Protein AF-A0A2N2DZ39-F1 (afdb_monomer)

Solvent-accessible surface area (backbone atoms only — not comparable to full-atom values): 7181 Å² total; per-residue (Å²): 134,86,80,76,63,71,64,62,64,58,53,55,54,52,53,58,71,77,43,90,70,85,69,53,88,78,37,45,68,60,50,49,51,50,51,55,50,49,54,53,53,49,53,52,25,62,75,67,58,36,63,67,59,47,52,52,51,47,50,51,43,43,52,50,17,53,52,31,42,75,75,64,38,53,67,59,13,49,32,33,45,52,42,38,64,34,49,61,32,49,53,50,16,64,75,68,66,43,64,67,32,45,53,52,21,52,56,51,40,53,52,23,51,50,53,37,51,53,52,38,54,51,50,51,53,53,60,62,75,74,110

Mean predicted aligned error: 10.39 Å

Radius of gyration: 19.95 Å; Cα contacts (8 Å, |Δi|>4): 91; chains: 1; bounding box: 43×35×69 Å

pLDDT: mean 79.87, std 15.76, range [39.72, 94.81]

Foldseek 3Di:
DDPPDPVVVVVVVVVVVVDDDPPVLLPLVVLVVLLVVLVVLLVVCLVVLPVVSLVVSLVVLLVSLVVCVVVVVPQLSVLSVQLSVLSVLSNCCSVVVDVVSVVVSVVSNVVSSVSNNVSSVVSVVVVVVVD

Nearest PDB structures (foldseek):
  3zsu-assembly1_A  TM=6.691E-01  e=1.273E+00  Thermosynechococcus vestitus BP-1
  6x8n-assembly2_B  TM=4.803E-01  e=2.453E+00  synthetic construct
  2hmq-assembly1_A  TM=4.720E-01  e=6.932E+00  Themiste dyscritum
  2hmq-assembly2_C  TM=4.731E-01  e=7.322E+00  Themiste dyscritum

Structure (mmCIF, N/CA/C/O backbone):
data_AF-A0A2N2DZ39-F1
#
_entry.id   AF-A0A2N2DZ39-F1
#
loop_
_atom_site.group_PDB
_atom_site.id
_atom_site.type_symbol
_atom_site.label_atom_id
_atom_site.label_alt_id
_atom_site.label_comp_id
_atom_site.label_asym_id
_atom_site.label_entity_id
_atom_site.label_seq_id
_atom_site.pdbx_PDB_ins_code
_atom_site.Cartn_x
_atom_site.Cartn_y
_atom_site.Cartn_z
_atom_site.occupancy
_atom_site.B_iso_or_equiv
_atom_site.auth_seq_id
_atom_site.auth_comp_id
_atom_site.auth_asym_id
_atom_site.auth_atom_id
_atom_site.pdbx_PDB_model_num
ATOM 1 N N . MET A 1 1 ? -21.446 26.981 -51.674 1.00 43.28 1 MET A N 1
ATOM 2 C CA . MET A 1 1 ? -20.207 26.820 -50.877 1.00 43.28 1 MET A CA 1
ATOM 3 C C . MET A 1 1 ? -20.456 25.728 -49.848 1.00 43.28 1 MET A C 1
ATOM 5 O O . MET A 1 1 ? -21.429 25.814 -49.108 1.00 43.28 1 MET A O 1
ATOM 9 N N . LYS A 1 2 ? -19.693 24.632 -49.925 1.00 45.91 2 LYS A N 1
ATOM 10 C CA . LYS A 1 2 ? -19.936 23.389 -49.177 1.00 45.91 2 LYS A CA 1
ATOM 11 C C . LYS A 1 2 ? -19.617 23.617 -47.695 1.00 45.91 2 LYS A C 1
ATOM 13 O O . LYS A 1 2 ? -18.496 23.984 -47.363 1.00 45.91 2 LYS A O 1
ATOM 18 N N . LYS A 1 3 ? -20.614 23.431 -46.827 1.00 50.56 3 LYS A N 1
ATOM 19 C CA . LYS A 1 3 ? -20.470 23.484 -45.368 1.00 50.56 3 LYS A CA 1
ATOM 20 C C . LYS A 1 3 ? -19.645 22.270 -44.943 1.00 50.56 3 LYS A C 1
ATOM 22 O O . LYS A 1 3 ? -20.174 21.165 -44.907 1.00 50.56 3 LYS A O 1
ATOM 27 N N . VAL A 1 4 ? -18.352 22.456 -44.695 1.00 54.47 4 VAL A N 1
ATOM 28 C CA . VAL A 1 4 ? -17.538 21.423 -44.044 1.00 54.47 4 VAL A CA 1
ATOM 29 C C . VAL A 1 4 ? -18.071 21.295 -42.614 1.00 54.47 4 VAL A C 1
ATOM 31 O O . VAL A 1 4 ? -18.093 22.298 -41.897 1.00 54.47 4 VAL A O 1
ATOM 34 N N . PRO A 1 5 ? -18.592 20.129 -42.201 1.00 54.69 5 PRO A N 1
ATOM 35 C CA . PRO A 1 5 ? -19.180 19.993 -40.882 1.00 54.69 5 PRO A CA 1
ATOM 36 C C . PRO A 1 5 ? -18.078 20.092 -39.822 1.00 54.69 5 PRO A C 1
ATOM 38 O O . PRO A 1 5 ? -17.106 19.339 -39.841 1.00 54.69 5 PRO A O 1
ATOM 41 N N . ILE A 1 6 ? -18.283 21.001 -38.866 1.00 56.91 6 ILE A N 1
ATOM 42 C CA . ILE A 1 6 ? -17.482 21.244 -37.647 1.00 56.91 6 ILE A CA 1
ATOM 43 C C . ILE A 1 6 ? -17.169 19.946 -36.866 1.00 56.91 6 I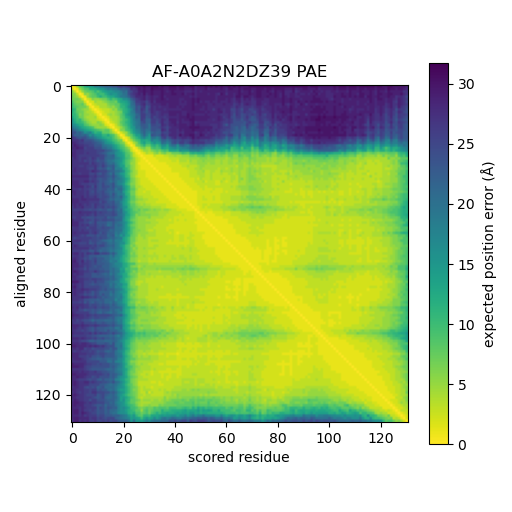LE A C 1
ATOM 45 O O . ILE A 1 6 ? -16.214 19.888 -36.095 1.00 56.91 6 ILE A O 1
ATOM 49 N N . LEU A 1 7 ? -17.914 18.872 -37.138 1.00 50.56 7 LEU A N 1
ATOM 50 C CA . LEU A 1 7 ? -17.712 17.524 -36.615 1.00 50.56 7 LEU A CA 1
ATOM 51 C C . LEU A 1 7 ? -16.301 16.956 -36.877 1.00 50.56 7 LEU A C 1
ATOM 53 O O . LEU A 1 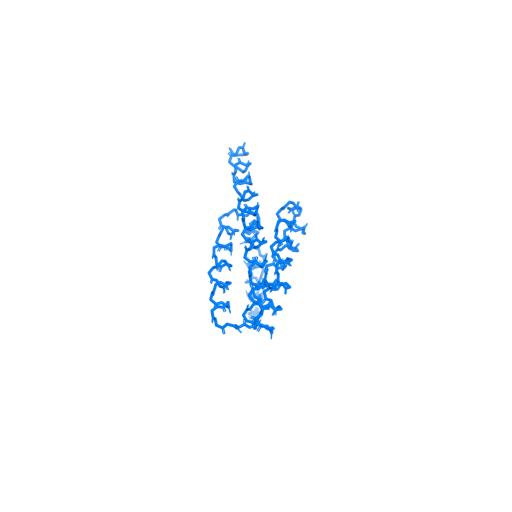7 ? -15.768 16.240 -36.035 1.00 50.56 7 LEU A O 1
ATOM 57 N N . VAL A 1 8 ? -15.672 17.294 -38.010 1.00 57.06 8 VAL A N 1
ATOM 58 C CA . VAL A 1 8 ? -14.339 16.763 -38.370 1.00 57.06 8 VAL A CA 1
ATOM 59 C C . VAL A 1 8 ? -13.227 17.389 -37.517 1.00 57.06 8 VAL A C 1
ATOM 61 O O . VAL A 1 8 ? -12.245 16.723 -37.199 1.00 57.06 8 VAL A O 1
ATOM 64 N N . LEU A 1 9 ? -13.404 18.638 -37.071 1.00 53.66 9 LEU A N 1
ATOM 65 C CA . LEU A 1 9 ? -12.435 19.325 -36.209 1.00 53.66 9 LEU A CA 1
ATOM 66 C C . LEU A 1 9 ? -12.465 18.776 -34.771 1.00 53.66 9 LEU A C 1
ATOM 68 O O . LEU A 1 9 ? -11.424 18.657 -34.131 1.00 53.66 9 LEU A O 1
ATOM 72 N N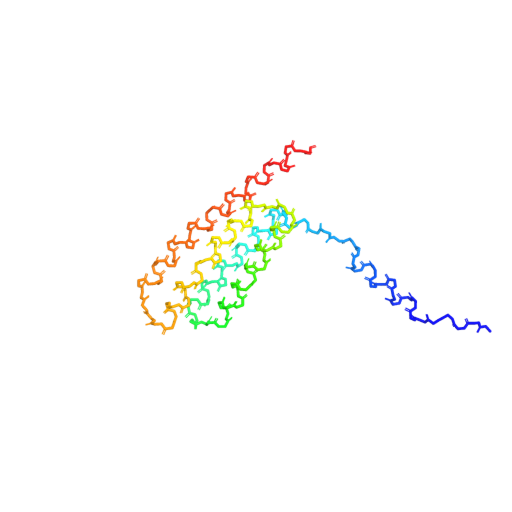 . PHE A 1 10 ? -13.648 18.378 -34.289 1.00 54.59 10 PHE A N 1
ATOM 73 C CA . PHE A 1 10 ? -13.808 17.737 -32.980 1.00 54.59 10 PHE A CA 1
ATOM 74 C C . PHE A 1 10 ? -13.264 16.304 -32.959 1.00 54.59 10 PHE A C 1
ATOM 76 O O . PHE A 1 10 ? -12.703 15.881 -31.950 1.00 54.59 10 PHE A O 1
ATOM 83 N N . LEU A 1 11 ? -13.372 15.573 -34.077 1.00 52.66 11 LEU A N 1
ATOM 84 C CA . LEU A 1 11 ? -12.806 14.228 -34.172 1.00 52.66 11 LEU A CA 1
ATOM 85 C C . LEU A 1 11 ? -11.277 14.247 -34.078 1.00 52.66 11 LEU A C 1
ATOM 87 O O . LEU A 1 11 ? -10.728 13.408 -33.378 1.00 52.66 11 LEU A O 1
ATOM 91 N N . LEU A 1 12 ? -10.600 15.217 -34.706 1.00 53.38 12 LEU A N 1
ATOM 92 C CA . LEU A 1 12 ? -9.134 15.342 -34.666 1.00 53.38 12 LEU A CA 1
ATOM 93 C C . LEU A 1 12 ? -8.598 15.710 -33.268 1.00 53.38 12 LEU A C 1
ATOM 95 O O . LEU A 1 12 ? -7.521 15.254 -32.889 1.00 53.38 12 LEU A O 1
ATOM 99 N N . LEU A 1 13 ? -9.372 16.461 -32.475 1.00 54.81 13 LEU A N 1
ATOM 100 C CA . LEU A 1 13 ? -9.057 16.782 -31.074 1.00 54.81 13 LEU A CA 1
ATOM 101 C C . LEU A 1 13 ? -9.131 15.554 -30.150 1.00 54.81 13 LEU A C 1
ATOM 103 O O . LEU A 1 13 ? -8.363 15.463 -29.196 1.00 54.81 13 LEU A O 1
ATOM 107 N N . LEU A 1 14 ? -10.000 14.585 -30.455 1.00 51.97 14 LEU A N 1
ATOM 108 C CA . LEU A 1 14 ? -10.083 13.325 -29.706 1.00 51.97 14 LEU A CA 1
ATOM 109 C C . LEU A 1 14 ? -8.884 12.408 -29.993 1.00 51.97 14 LEU A C 1
ATOM 111 O O . LEU A 1 14 ? -8.373 11.780 -29.071 1.00 51.97 14 LEU A O 1
ATOM 115 N N . ILE A 1 15 ? -8.369 12.395 -31.230 1.00 53.97 15 ILE A N 1
ATOM 116 C CA . ILE A 1 15 ? -7.178 11.596 -31.589 1.00 53.97 15 ILE A CA 1
ATOM 117 C C . ILE A 1 15 ? -5.897 12.191 -30.982 1.00 53.97 15 ILE A C 1
ATOM 119 O O . ILE A 1 15 ? -4.971 11.451 -30.660 1.00 53.97 15 ILE A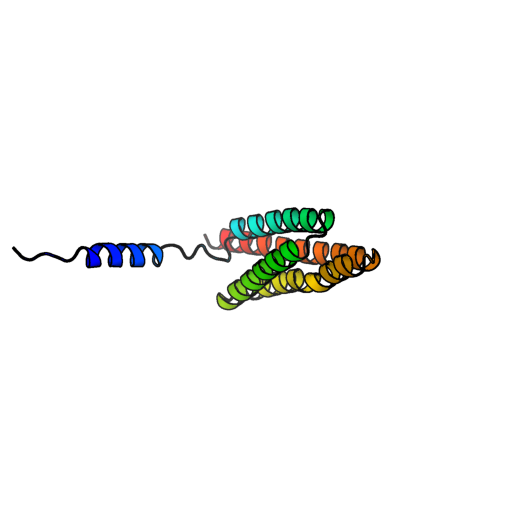 O 1
ATOM 123 N N . ALA A 1 16 ? -5.860 13.512 -30.767 1.00 52.72 16 ALA A N 1
ATOM 124 C CA . ALA A 1 16 ? -4.772 14.201 -30.066 1.00 52.72 16 ALA A CA 1
ATOM 125 C C . ALA A 1 16 ? -4.797 14.008 -28.535 1.00 52.72 16 ALA A C 1
ATOM 127 O O . ALA A 1 16 ? -3.798 14.284 -27.884 1.00 52.72 16 ALA A O 1
ATOM 128 N N . LEU A 1 17 ? -5.908 13.528 -27.960 1.00 48.41 17 LEU A N 1
ATOM 129 C CA . LEU A 1 17 ? -5.993 13.127 -26.547 1.00 48.41 17 LEU A CA 1
ATOM 130 C C . LEU A 1 17 ? -5.712 11.632 -26.340 1.00 48.41 17 LEU A C 1
ATOM 132 O O . LEU A 1 17 ? -5.349 11.225 -25.241 1.00 48.41 17 LEU A O 1
ATOM 136 N N . THR A 1 18 ? -5.850 10.809 -27.384 1.00 51.38 18 THR A N 1
ATOM 137 C CA . THR A 1 18 ? -5.434 9.393 -27.361 1.00 51.38 18 THR A CA 1
ATOM 138 C C . THR A 1 18 ? -4.020 9.172 -27.903 1.00 51.38 18 THR A C 1
ATOM 140 O O . THR A 1 18 ? -3.468 8.085 -27.760 1.00 51.38 18 THR A O 1
ATOM 143 N N . GLY A 1 19 ? -3.430 10.185 -28.537 1.00 44.59 19 GLY A N 1
ATOM 144 C CA . GLY A 1 19 ? -2.033 10.211 -28.944 1.00 44.59 19 GLY A CA 1
ATOM 145 C C . GLY A 1 19 ? -1.215 11.072 -27.987 1.00 44.59 19 GLY A C 1
ATOM 146 O O . GLY A 1 19 ? -1.584 12.206 -27.718 1.00 44.59 19 GLY A O 1
ATOM 147 N N . CYS A 1 20 ? -0.061 10.565 -27.555 1.00 44.97 20 CYS A N 1
ATOM 148 C CA . CYS A 1 20 ? 0.975 11.327 -26.843 1.00 44.97 20 CYS A CA 1
ATOM 149 C C . CYS A 1 20 ? 0.774 11.523 -25.327 1.00 44.97 20 CYS A C 1
ATOM 151 O O . CYS A 1 20 ? 0.743 12.629 -24.804 1.00 44.97 20 CYS A O 1
ATOM 153 N N . ASN A 1 21 ? 0.689 10.414 -24.603 1.00 39.72 21 ASN A N 1
ATOM 154 C CA . ASN A 1 21 ? 1.707 10.057 -23.616 1.00 39.72 21 ASN A CA 1
ATOM 155 C C . ASN A 1 21 ? 1.289 8.709 -23.039 1.00 39.72 21 ASN A C 1
ATOM 157 O O . ASN A 1 21 ? 0.463 8.621 -22.134 1.00 39.72 21 ASN A O 1
ATOM 161 N N . THR A 1 22 ? 1.928 7.637 -23.498 1.00 45.97 22 THR A N 1
ATOM 162 C CA . THR A 1 22 ? 2.324 6.623 -22.527 1.00 45.97 22 THR A CA 1
ATOM 163 C C . THR A 1 22 ? 3.277 7.339 -21.573 1.00 45.97 22 THR A C 1
ATOM 165 O O . THR A 1 22 ? 4.495 7.282 -21.753 1.00 45.97 22 THR A O 1
ATOM 168 N N . GLU A 1 23 ? 2.739 8.096 -20.607 1.00 50.16 23 GLU A N 1
ATOM 169 C CA . GLU A 1 23 ? 3.435 8.279 -19.346 1.00 50.16 23 GLU A CA 1
ATOM 170 C C . GLU A 1 23 ? 3.704 6.856 -18.916 1.00 50.16 23 GLU A C 1
ATOM 172 O O . GLU A 1 23 ? 2.799 6.077 -18.618 1.00 50.16 23 GLU A O 1
ATOM 177 N N . LYS A 1 24 ? 4.952 6.473 -19.132 1.00 54.00 24 LYS A N 1
ATOM 178 C CA . LYS A 1 24 ? 5.501 5.185 -18.799 1.00 54.00 24 LYS A CA 1
ATOM 179 C C . LYS A 1 24 ? 4.974 4.881 -17.397 1.00 54.00 24 LYS A C 1
ATOM 181 O O . LYS A 1 24 ? 5.309 5.600 -16.467 1.00 54.00 24 LYS A O 1
ATOM 186 N N . TYR A 1 25 ? 4.076 3.905 -17.239 1.00 55.44 25 TYR A N 1
ATOM 187 C CA . TYR A 1 25 ? 3.537 3.539 -15.916 1.00 55.44 25 TYR A CA 1
ATOM 188 C C . TYR A 1 25 ? 4.647 2.996 -14.998 1.00 55.44 25 TYR A C 1
ATOM 190 O O . TYR A 1 25 ? 4.452 2.844 -13.797 1.00 55.44 25 TYR A O 1
ATOM 198 N N . ASN A 1 26 ? 5.831 2.756 -15.565 1.00 61.03 26 ASN A N 1
ATOM 199 C CA . ASN A 1 26 ? 7.094 2.534 -14.883 1.00 61.03 26 ASN A CA 1
ATOM 200 C C . ASN A 1 26 ? 7.896 3.819 -14.599 1.00 61.03 26 ASN A C 1
ATOM 202 O O . ASN A 1 26 ? 9.031 3.698 -14.151 1.00 61.03 26 ASN A O 1
ATOM 206 N N . ASN A 1 27 ? 7.341 5.023 -14.810 1.00 75.88 27 ASN A N 1
ATOM 207 C CA . ASN A 1 27 ? 7.973 6.291 -14.454 1.00 75.88 27 ASN A CA 1
ATOM 208 C C . ASN A 1 27 ? 8.163 6.309 -12.934 1.00 75.88 27 ASN A C 1
ATOM 210 O O . ASN A 1 27 ? 7.182 6.437 -12.188 1.00 75.88 27 ASN A O 1
ATOM 214 N N . PRO A 1 28 ? 9.410 6.220 -12.456 1.00 74.62 28 PRO A N 1
ATOM 215 C CA . PRO A 1 28 ? 9.658 6.072 -11.036 1.00 74.62 28 PRO A CA 1
ATOM 216 C C . PRO A 1 28 ? 9.172 7.259 -10.200 1.00 74.62 28 PRO A C 1
ATOM 218 O O . PRO A 1 28 ? 8.773 7.066 -9.055 1.00 74.62 28 PRO A O 1
ATOM 221 N N . GLU A 1 29 ? 9.155 8.472 -10.760 1.00 78.25 29 GLU A N 1
ATOM 222 C CA . GLU A 1 29 ? 8.656 9.670 -10.071 1.00 78.25 29 GLU A CA 1
ATOM 223 C C . GLU A 1 29 ? 7.138 9.619 -9.867 1.00 78.25 29 GLU A C 1
ATOM 225 O O . GLU A 1 29 ? 6.626 9.989 -8.808 1.00 78.25 29 GLU A O 1
ATOM 230 N N . MET A 1 30 ? 6.404 9.116 -10.865 1.00 77.25 30 MET A N 1
ATOM 231 C CA . MET A 1 30 ? 4.955 8.937 -10.771 1.00 77.25 30 MET A CA 1
ATOM 232 C C . MET A 1 30 ? 4.610 7.886 -9.712 1.00 77.25 30 MET A C 1
ATOM 234 O O . MET A 1 30 ? 3.718 8.108 -8.888 1.00 77.25 30 MET A O 1
ATOM 238 N N . ILE A 1 31 ? 5.349 6.771 -9.696 1.00 77.19 31 ILE A N 1
ATOM 239 C CA . ILE A 1 31 ? 5.156 5.705 -8.709 1.00 77.19 31 ILE A CA 1
ATOM 240 C C . ILE A 1 31 ? 5.491 6.215 -7.304 1.00 77.19 31 ILE A C 1
ATOM 242 O O . ILE A 1 31 ? 4.721 6.002 -6.372 1.00 77.19 31 ILE A O 1
ATOM 246 N N . GLU A 1 32 ? 6.590 6.949 -7.139 1.00 81.56 32 GLU A N 1
ATOM 247 C CA . GLU A 1 32 ? 6.966 7.545 -5.856 1.00 81.56 32 GLU A CA 1
ATOM 248 C C . GLU A 1 32 ? 5.900 8.522 -5.338 1.00 81.56 32 GLU A C 1
ATOM 250 O O . GLU A 1 32 ? 5.512 8.470 -4.167 1.00 81.56 32 GLU A O 1
ATOM 255 N N . LYS A 1 33 ? 5.347 9.363 -6.219 1.00 83.31 33 LYS A N 1
ATOM 256 C CA . LYS A 1 33 ? 4.242 10.263 -5.875 1.00 83.31 33 LYS A CA 1
ATOM 257 C C . LYS A 1 33 ? 2.993 9.495 -5.442 1.00 83.31 33 LYS A C 1
ATOM 259 O O . LYS A 1 33 ? 2.365 9.872 -4.452 1.00 83.31 33 LYS A O 1
ATOM 264 N N . MET A 1 34 ? 2.644 8.418 -6.147 1.00 82.25 34 MET A N 1
ATOM 265 C CA . MET A 1 34 ? 1.541 7.533 -5.762 1.00 82.25 34 MET A CA 1
ATOM 266 C C . MET A 1 34 ? 1.783 6.912 -4.379 1.00 82.25 34 MET A C 1
ATOM 268 O O . MET A 1 34 ? 0.869 6.914 -3.555 1.00 82.25 34 MET A O 1
ATOM 272 N N . ILE A 1 35 ? 2.992 6.411 -4.102 1.00 82.25 35 ILE A N 1
ATOM 273 C CA . ILE A 1 35 ? 3.354 5.821 -2.804 1.00 82.25 35 ILE A CA 1
ATOM 274 C C . ILE A 1 35 ? 3.169 6.847 -1.686 1.00 82.25 35 ILE A C 1
ATOM 276 O O . ILE A 1 35 ? 2.492 6.568 -0.697 1.00 82.25 35 ILE A O 1
ATOM 280 N N . ASN A 1 36 ? 3.728 8.046 -1.851 1.00 82.81 36 ASN A N 1
ATOM 281 C CA . ASN A 1 36 ? 3.654 9.098 -0.836 1.00 82.81 36 ASN A CA 1
ATOM 282 C C . ASN A 1 36 ? 2.205 9.521 -0.570 1.00 82.81 36 ASN A C 1
ATOM 284 O O . ASN A 1 36 ? 1.789 9.597 0.586 1.00 82.81 36 ASN A O 1
ATOM 288 N N . LYS A 1 37 ? 1.411 9.696 -1.633 1.00 83.31 37 LYS A N 1
ATOM 289 C CA . LYS A 1 37 ? -0.021 9.985 -1.521 1.00 83.31 37 LYS A CA 1
ATOM 290 C C . LYS A 1 37 ? -0.777 8.863 -0.803 1.00 83.31 37 LYS A C 1
ATOM 292 O O . LYS A 1 37 ? -1.588 9.136 0.075 1.00 83.31 37 LYS A O 1
ATOM 297 N N . THR A 1 38 ? -0.480 7.607 -1.130 1.00 84.06 38 THR A N 1
ATOM 298 C CA . THR A 1 38 ? -1.110 6.436 -0.505 1.00 84.06 38 THR A CA 1
ATOM 299 C C . THR A 1 38 ? -0.827 6.377 0.993 1.00 84.06 38 THR A C 1
ATOM 301 O O . THR A 1 38 ? -1.735 6.102 1.774 1.00 84.06 38 THR A O 1
ATOM 304 N N . ILE A 1 39 ? 0.405 6.682 1.415 1.00 84.31 39 ILE A N 1
ATOM 305 C CA . ILE A 1 39 ? 0.780 6.757 2.835 1.00 84.31 39 ILE A CA 1
ATOM 306 C C . ILE A 1 39 ? -0.039 7.828 3.556 1.00 84.31 39 ILE A C 1
ATOM 308 O O . ILE A 1 39 ? -0.621 7.544 4.604 1.00 84.31 39 ILE A O 1
ATOM 312 N N . GLU A 1 40 ? -0.113 9.029 2.988 1.00 87.69 40 GLU A N 1
ATOM 313 C CA . GLU A 1 40 ? -0.854 10.141 3.582 1.00 87.69 40 GLU A CA 1
ATOM 314 C C . GLU A 1 40 ? -2.356 9.830 3.690 1.00 87.69 40 GLU A C 1
ATOM 316 O O . GLU A 1 40 ? -2.947 9.925 4.768 1.00 87.69 40 GLU A O 1
ATOM 321 N N . GLU A 1 41 ? -2.977 9.394 2.593 1.00 86.75 41 GLU A N 1
ATOM 322 C CA . GLU A 1 41 ? -4.410 9.095 2.542 1.00 86.75 41 GLU A CA 1
ATOM 323 C C . GLU A 1 41 ? -4.784 7.908 3.442 1.00 86.75 41 GLU A C 1
ATOM 325 O O . GLU A 1 41 ? -5.821 7.943 4.107 1.00 86.75 41 GLU A O 1
ATOM 330 N N . T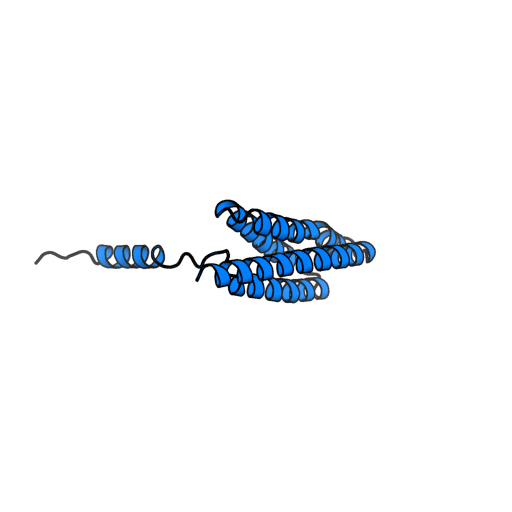HR A 1 42 ? -3.915 6.899 3.552 1.00 86.00 42 THR A N 1
ATOM 331 C CA . THR A 1 42 ? -4.090 5.771 4.481 1.00 86.00 42 THR A CA 1
ATOM 332 C C . THR A 1 42 ? -4.134 6.243 5.931 1.00 86.00 42 THR A C 1
ATOM 334 O O . THR A 1 42 ? -5.032 5.858 6.683 1.00 86.00 42 THR A O 1
ATOM 337 N N . GLN A 1 43 ? -3.194 7.103 6.337 1.00 87.38 43 GLN A N 1
ATOM 338 C CA . GLN A 1 43 ? -3.168 7.641 7.698 1.00 87.38 43 GLN A CA 1
ATOM 339 C C . GLN A 1 43 ? -4.425 8.460 7.995 1.00 87.38 43 GLN A C 1
ATOM 341 O O . GLN A 1 43 ? -5.052 8.280 9.042 1.00 87.38 43 GLN A O 1
ATOM 346 N N . GLN A 1 44 ? -4.839 9.313 7.057 1.00 87.62 44 GLN A N 1
ATOM 347 C CA . GLN A 1 44 ? -6.064 10.094 7.206 1.00 87.62 44 GLN A CA 1
ATOM 348 C C . GLN A 1 44 ? -7.300 9.197 7.337 1.00 87.62 44 GLN A C 1
ATOM 350 O O . GLN A 1 44 ? -8.154 9.455 8.189 1.00 87.62 44 GLN A O 1
ATOM 355 N N . ALA A 1 45 ? -7.393 8.136 6.536 1.00 85.00 45 ALA A N 1
ATOM 356 C CA . ALA A 1 45 ? -8.537 7.239 6.570 1.00 85.00 45 ALA A CA 1
ATOM 357 C C . ALA A 1 45 ? -8.600 6.402 7.858 1.00 85.00 45 ALA A C 1
ATOM 359 O O . ALA A 1 45 ? -9.691 6.184 8.384 1.00 85.00 45 ALA A O 1
ATOM 360 N N . ILE A 1 46 ? -7.450 6.009 8.421 1.00 87.81 46 ILE A N 1
ATOM 361 C CA . ILE A 1 46 ? -7.360 5.367 9.743 1.00 87.81 46 ILE A CA 1
ATOM 362 C C . ILE A 1 46 ? -7.880 6.299 10.839 1.00 87.81 46 ILE A C 1
ATOM 364 O O . ILE A 1 46 ? -8.699 5.884 11.661 1.00 87.81 46 ILE A O 1
ATOM 368 N N . VAL A 1 47 ? -7.427 7.558 10.849 1.00 90.12 47 VAL A N 1
ATOM 369 C CA . VAL A 1 47 ? -7.832 8.558 11.854 1.00 90.12 47 VAL A CA 1
ATOM 370 C C . VAL A 1 47 ? -9.330 8.840 11.770 1.00 90.12 47 VAL A C 1
ATOM 372 O O . VAL A 1 47 ? -10.014 8.875 12.791 1.00 90.12 47 VAL A O 1
ATOM 375 N N . LYS A 1 48 ? -9.852 9.002 10.551 1.00 90.81 48 LYS A N 1
ATOM 376 C CA . LYS A 1 48 ? -11.270 9.289 10.298 1.00 90.81 48 LYS A CA 1
ATOM 377 C C . LYS A 1 48 ? -12.168 8.052 10.380 1.00 90.81 48 LYS A C 1
ATOM 379 O O . LYS A 1 48 ? -13.385 8.206 10.366 1.00 90.81 48 LYS A O 1
ATOM 384 N N . LYS A 1 49 ? -11.590 6.845 10.454 1.00 87.38 49 LYS A N 1
ATOM 385 C CA . LYS A 1 49 ? -12.299 5.560 10.322 1.00 87.38 49 LYS A CA 1
ATOM 386 C C . LYS A 1 49 ? -13.178 5.498 9.062 1.00 87.38 49 LYS A C 1
ATOM 388 O O . LYS A 1 49 ? -14.272 4.938 9.074 1.00 87.38 49 LYS A O 1
ATOM 393 N N . ASP A 1 50 ? -12.702 6.089 7.969 1.00 89.00 50 ASP A N 1
ATOM 394 C CA . ASP A 1 50 ? -13.468 6.225 6.730 1.00 89.00 50 ASP A CA 1
ATOM 395 C C . ASP A 1 50 ? -13.261 5.006 5.816 1.00 89.00 50 ASP A C 1
ATOM 397 O O . ASP A 1 50 ? -12.334 4.942 5.004 1.00 89.00 50 ASP A O 1
ATOM 401 N N . ILE A 1 51 ? -14.158 4.023 5.938 1.00 88.56 51 ILE A N 1
ATOM 402 C CA . ILE A 1 51 ? -14.137 2.799 5.120 1.00 88.56 51 ILE A CA 1
ATOM 403 C C . ILE A 1 51 ? -14.279 3.112 3.624 1.00 88.56 51 ILE A C 1
ATOM 405 O O . ILE A 1 51 ? -13.715 2.400 2.790 1.00 88.56 51 ILE A O 1
ATOM 409 N N . LYS A 1 52 ? -15.030 4.157 3.252 1.00 89.56 52 LYS A N 1
ATOM 410 C CA . LYS A 1 52 ? -15.236 4.511 1.843 1.00 89.56 52 LYS A CA 1
ATOM 411 C C . LYS A 1 52 ? -13.939 5.040 1.239 1.00 89.56 52 LYS A C 1
ATOM 413 O O . LYS A 1 52 ? -13.575 4.627 0.140 1.00 89.56 52 LYS A O 1
ATOM 418 N N . MET A 1 53 ? -13.226 5.889 1.977 1.00 88.12 53 MET A N 1
ATOM 419 C CA . MET A 1 53 ? -11.902 6.371 1.586 1.00 88.12 53 MET A CA 1
ATOM 420 C C . MET A 1 53 ? -10.919 5.207 1.402 1.00 88.12 53 MET A C 1
ATOM 422 O O . MET A 1 53 ? -10.231 5.148 0.388 1.00 88.12 53 MET A O 1
ATOM 426 N N . ILE A 1 54 ? -10.926 4.227 2.309 1.00 87.62 54 ILE A N 1
ATOM 427 C CA . ILE A 1 54 ? -10.064 3.036 2.212 1.00 87.62 54 ILE A CA 1
ATOM 428 C C . ILE A 1 54 ? -10.414 2.150 1.026 1.00 87.62 54 ILE A C 1
ATOM 430 O O . ILE A 1 54 ? -9.520 1.734 0.296 1.00 87.62 54 ILE A O 1
ATOM 434 N N . ARG A 1 55 ? -11.701 1.892 0.777 1.00 89.25 55 ARG A N 1
ATOM 435 C CA . ARG A 1 55 ? -12.143 1.147 -0.413 1.00 89.25 55 ARG A CA 1
ATOM 436 C C . ARG A 1 55 ? -11.677 1.811 -1.701 1.00 89.25 55 ARG A C 1
ATOM 438 O O . ARG A 1 55 ? -11.158 1.127 -2.575 1.00 89.25 55 ARG A O 1
ATOM 445 N N . ASN A 1 56 ? -11.833 3.129 -1.799 1.00 89.31 56 ASN A N 1
ATOM 446 C CA . ASN A 1 56 ? -11.407 3.873 -2.979 1.00 89.31 56 ASN A CA 1
ATOM 447 C C . ASN A 1 56 ? -9.889 3.805 -3.166 1.00 89.31 56 ASN A C 1
ATOM 449 O O . ASN A 1 56 ? -9.429 3.498 -4.263 1.00 89.31 56 ASN A O 1
ATOM 453 N N . LEU A 1 57 ? -9.126 4.036 -2.095 1.00 88.38 57 LEU A N 1
ATOM 454 C CA . LEU A 1 57 ? -7.669 4.010 -2.146 1.00 88.38 57 LEU A CA 1
ATOM 455 C C . LEU A 1 57 ? -7.144 2.627 -2.552 1.00 88.38 57 LEU A C 1
ATOM 457 O O . LEU A 1 57 ? -6.339 2.513 -3.472 1.00 88.38 57 LEU A O 1
ATOM 461 N N . TRP A 1 58 ? -7.648 1.555 -1.939 1.00 90.75 58 TRP A N 1
ATOM 462 C CA . TRP A 1 58 ? -7.227 0.195 -2.289 1.00 90.75 58 TRP A CA 1
ATOM 463 C C . TRP A 1 58 ? -7.717 -0.270 -3.658 1.00 90.75 58 TRP A C 1
ATOM 465 O O . TRP A 1 58 ? -7.027 -1.057 -4.309 1.00 90.75 58 TRP A O 1
ATOM 475 N N . GLY A 1 59 ? -8.856 0.245 -4.128 1.00 88.25 59 GLY A N 1
ATOM 476 C CA . GLY A 1 59 ? -9.292 0.073 -5.512 1.00 88.25 59 GLY A CA 1
ATOM 477 C C . GLY A 1 59 ? -8.273 0.654 -6.493 1.00 88.25 59 GLY A C 1
ATOM 478 O O . GLY A 1 59 ? -7.852 -0.041 -7.413 1.00 88.25 59 GLY A O 1
ATOM 479 N N . GLN A 1 60 ? -7.798 1.878 -6.237 1.00 88.81 60 GLN A N 1
ATOM 480 C CA . GLN A 1 60 ? -6.760 2.517 -7.051 1.00 88.81 60 GLN A CA 1
ATOM 481 C C . GLN A 1 60 ? -5.440 1.743 -7.008 1.00 88.81 60 GLN A C 1
ATOM 483 O O . GLN A 1 60 ? -4.878 1.459 -8.060 1.00 88.81 60 GLN A O 1
ATOM 488 N N . ILE A 1 61 ? -4.962 1.349 -5.821 1.00 89.06 61 ILE A N 1
ATOM 489 C CA . ILE A 1 61 ? -3.732 0.545 -5.677 1.00 89.06 61 ILE A CA 1
ATOM 490 C C . ILE A 1 61 ? -3.839 -0.750 -6.494 1.00 89.06 61 ILE A C 1
ATOM 492 O O . ILE A 1 61 ? -2.916 -1.099 -7.226 1.00 89.06 61 ILE A O 1
ATOM 496 N N . SER A 1 62 ? -4.975 -1.445 -6.409 1.00 90.44 62 SER A N 1
ATOM 497 C CA . SER A 1 62 ? -5.195 -2.692 -7.150 1.00 90.44 62 SER A CA 1
ATOM 498 C C . SER A 1 62 ? -5.198 -2.462 -8.664 1.00 90.44 62 SER A C 1
ATOM 500 O O . SER A 1 62 ? -4.582 -3.227 -9.401 1.00 90.44 62 SER A O 1
ATOM 502 N N . GLU A 1 63 ? -5.832 -1.382 -9.129 1.00 89.00 63 GLU A N 1
ATOM 503 C CA . GLU A 1 63 ? -5.837 -0.989 -10.541 1.00 89.00 63 GLU A CA 1
ATOM 504 C C . GLU A 1 63 ? -4.421 -0.696 -11.058 1.00 89.00 63 GLU A C 1
ATOM 506 O O . GLU A 1 63 ? -4.060 -1.135 -12.149 1.00 89.00 63 GLU A O 1
ATOM 511 N N . TYR A 1 64 ? -3.585 -0.017 -10.265 1.00 86.06 64 TYR A N 1
ATOM 512 C CA . TYR A 1 64 ? -2.177 0.194 -10.610 1.00 86.06 64 TYR A CA 1
ATOM 513 C C . TYR A 1 64 ? -1.400 -1.119 -10.717 1.00 86.06 64 TYR A C 1
ATOM 515 O O . TYR A 1 64 ? -0.591 -1.266 -11.630 1.00 86.06 64 TYR A O 1
ATOM 523 N N . GLY A 1 65 ? -1.656 -2.078 -9.823 1.00 87.75 65 GLY A N 1
ATOM 524 C CA . GLY A 1 65 ? -1.027 -3.399 -9.875 1.00 87.75 65 GLY A CA 1
ATOM 525 C C . GLY A 1 65 ? -1.379 -4.152 -11.158 1.00 87.75 65 GLY A C 1
ATOM 526 O O . GLY A 1 65 ? -0.489 -4.681 -11.819 1.00 87.75 65 GLY A O 1
ATOM 527 N N . ILE A 1 66 ? -2.657 -4.127 -11.553 1.00 88.75 66 ILE A N 1
ATOM 528 C CA . ILE A 1 66 ? -3.132 -4.726 -12.810 1.00 88.75 66 ILE A CA 1
ATOM 529 C C . ILE A 1 66 ? -2.462 -4.051 -14.011 1.00 88.75 66 ILE A C 1
ATOM 531 O O . ILE A 1 66 ? -1.887 -4.731 -14.855 1.00 88.75 66 ILE A O 1
ATOM 535 N N . LYS A 1 67 ? -2.455 -2.716 -14.059 1.00 86.62 67 LYS A N 1
ATOM 536 C CA . LYS A 1 67 ? -1.830 -1.963 -15.157 1.00 86.62 67 LYS A CA 1
ATOM 537 C C . LYS A 1 67 ? -0.331 -2.230 -15.272 1.00 86.62 67 LYS A C 1
ATOM 539 O O . LYS A 1 67 ? 0.172 -2.383 -16.381 1.00 86.62 67 LYS A O 1
ATOM 544 N N . ALA A 1 68 ? 0.384 -2.308 -14.147 1.00 85.81 68 ALA A N 1
ATOM 545 C CA . ALA A 1 68 ? 1.797 -2.685 -14.131 1.00 85.81 68 ALA A CA 1
ATOM 546 C C . ALA A 1 68 ? 2.006 -4.094 -14.714 1.00 85.81 68 ALA A C 1
ATOM 548 O O . ALA A 1 68 ? 2.940 -4.317 -15.484 1.00 85.81 68 AL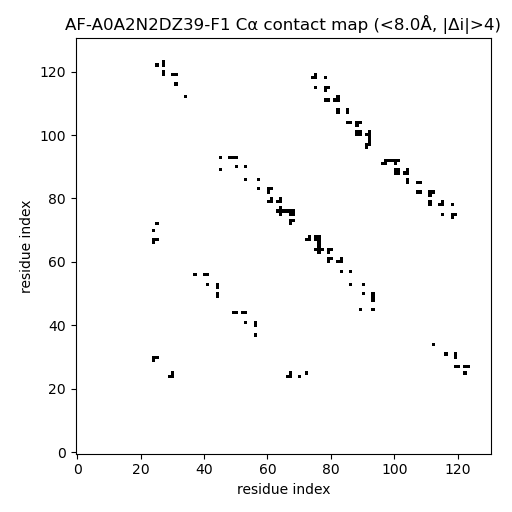A A O 1
ATOM 549 N N . ASP A 1 69 ? 1.110 -5.034 -14.403 1.00 89.81 69 ASP A N 1
ATOM 550 C CA . ASP A 1 69 ? 1.171 -6.399 -14.924 1.00 89.81 69 ASP A CA 1
ATOM 551 C C . ASP A 1 69 ? 0.943 -6.464 -16.443 1.00 89.81 69 ASP A C 1
ATOM 553 O O . ASP A 1 69 ? 1.660 -7.190 -17.145 1.00 89.81 69 ASP A O 1
ATOM 557 N N . GLU A 1 70 ? -0.018 -5.676 -16.939 1.00 88.75 70 GLU A N 1
ATOM 558 C CA . GLU A 1 70 ? -0.388 -5.551 -18.356 1.00 88.75 70 GLU A CA 1
ATOM 559 C C . GLU A 1 70 ? 0.751 -4.986 -19.213 1.00 88.75 70 GLU A C 1
ATOM 561 O O . GLU A 1 70 ? 0.938 -5.421 -20.349 1.00 88.75 70 GLU A O 1
ATOM 566 N N . ILE A 1 71 ? 1.556 -4.066 -18.668 1.00 84.38 71 ILE A N 1
ATOM 567 C CA . ILE A 1 71 ? 2.726 -3.507 -19.365 1.00 84.38 71 ILE A CA 1
ATOM 568 C C . ILE A 1 71 ? 4.008 -4.337 -19.183 1.00 84.38 71 ILE A C 1
ATOM 570 O O . ILE A 1 71 ? 5.080 -3.920 -19.618 1.00 84.38 71 ILE A O 1
ATOM 574 N N . GLY A 1 72 ? 3.916 -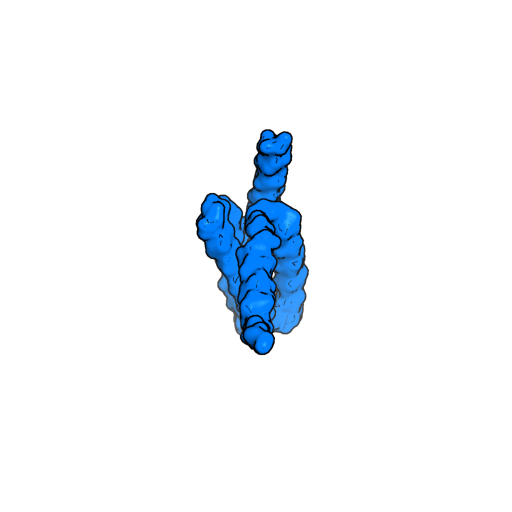5.514 -18.553 1.00 83.81 72 GLY A N 1
ATOM 575 C CA . GLY A 1 72 ? 5.038 -6.442 -18.378 1.00 83.81 72 GLY A CA 1
ATOM 576 C C . GLY A 1 72 ? 5.940 -6.158 -17.173 1.00 83.81 72 GLY A C 1
ATOM 577 O O . GLY A 1 72 ? 6.926 -6.869 -16.972 1.00 83.81 72 GLY A O 1
ATOM 578 N N . GLU A 1 73 ? 5.596 -5.190 -16.322 1.00 84.56 73 GLU A N 1
ATOM 579 C CA . GLU A 1 73 ? 6.338 -4.832 -15.106 1.00 84.56 73 GLU A CA 1
ATOM 580 C C . GLU A 1 73 ? 5.989 -5.785 -13.948 1.00 84.56 73 GLU A C 1
ATOM 582 O O . GLU A 1 73 ? 5.496 -5.382 -12.894 1.00 84.56 73 GLU A O 1
ATOM 587 N N . LYS A 1 74 ? 6.246 -7.087 -14.138 1.00 89.06 74 LYS A N 1
ATOM 588 C CA . LYS A 1 74 ? 5.791 -8.162 -13.234 1.00 89.06 74 LYS A CA 1
ATOM 589 C C . LYS A 1 74 ? 6.206 -7.966 -11.773 1.00 89.06 74 LYS A C 1
ATOM 591 O O . LYS A 1 74 ? 5.407 -8.197 -10.874 1.00 89.06 74 LYS A O 1
ATOM 596 N N . ARG A 1 75 ? 7.436 -7.502 -11.524 1.00 88.62 75 ARG A N 1
ATOM 597 C CA . ARG A 1 75 ? 7.926 -7.256 -10.154 1.00 88.62 75 ARG A CA 1
ATOM 598 C C . ARG A 1 75 ? 7.216 -6.084 -9.485 1.00 88.62 75 ARG A C 1
ATOM 600 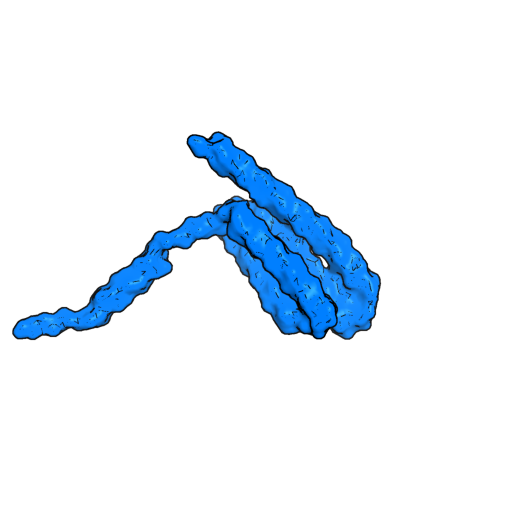O O . ARG A 1 75 ? 6.873 -6.167 -8.313 1.00 88.62 75 ARG A O 1
ATOM 607 N N . LEU A 1 76 ? 6.975 -5.007 -10.234 1.00 86.50 76 LEU A N 1
ATOM 608 C CA . LEU A 1 76 ? 6.221 -3.860 -9.736 1.00 86.50 76 LEU A CA 1
ATOM 609 C C . LEU A 1 76 ? 4.776 -4.268 -9.424 1.00 86.50 76 LEU A C 1
ATOM 611 O O . LEU A 1 76 ? 4.271 -3.942 -8.353 1.00 86.50 76 LEU A O 1
ATOM 615 N N . ALA A 1 77 ? 4.144 -5.025 -10.324 1.00 89.69 77 ALA A N 1
ATOM 616 C CA . ALA A 1 77 ? 2.807 -5.568 -10.120 1.00 89.69 77 ALA A CA 1
ATOM 617 C C . ALA A 1 77 ? 2.725 -6.437 -8.857 1.00 89.69 77 ALA A C 1
ATOM 619 O O . ALA A 1 77 ? 1.806 -6.273 -8.056 1.00 89.69 77 ALA A O 1
ATOM 620 N N . GLU A 1 78 ? 3.712 -7.307 -8.632 1.00 92.50 78 GLU A N 1
ATOM 621 C CA . GLU A 1 78 ? 3.794 -8.143 -7.433 1.00 92.50 78 GLU A CA 1
ATOM 622 C C . GLU A 1 78 ? 3.925 -7.305 -6.152 1.00 92.50 78 GLU A C 1
ATOM 624 O O . GLU A 1 78 ? 3.161 -7.509 -5.206 1.00 92.50 78 GLU A O 1
ATOM 629 N N . SER A 1 79 ? 4.827 -6.317 -6.122 1.00 90.88 79 SER A N 1
ATOM 630 C CA . SER A 1 79 ? 4.987 -5.424 -4.964 1.00 90.88 79 SER A CA 1
ATOM 631 C C . SER A 1 79 ? 3.724 -4.602 -4.681 1.00 90.88 79 SER A C 1
ATOM 633 O O . SER A 1 79 ? 3.333 -4.433 -3.524 1.00 90.88 79 SER A O 1
ATOM 635 N N . ILE A 1 80 ? 3.037 -4.123 -5.722 1.00 90.19 80 ILE A N 1
ATOM 636 C CA . ILE A 1 80 ? 1.754 -3.424 -5.571 1.00 90.19 80 ILE A CA 1
ATOM 637 C C . ILE A 1 80 ? 0.664 -4.388 -5.080 1.00 90.19 80 ILE A C 1
ATOM 639 O O . ILE A 1 80 ? -0.130 -4.024 -4.214 1.00 90.19 80 ILE A O 1
ATOM 643 N N . GLY A 1 81 ? 0.641 -5.632 -5.561 1.00 91.81 81 GLY A N 1
ATOM 644 C CA . GLY A 1 81 ? -0.279 -6.666 -5.086 1.00 91.81 81 GLY A CA 1
ATOM 645 C C . GLY A 1 81 ? -0.081 -6.995 -3.604 1.00 91.81 81 GLY A C 1
ATOM 646 O O . GLY A 1 81 ? -1.052 -7.129 -2.855 1.00 91.81 81 GLY A O 1
ATOM 647 N N . GLN A 1 82 ? 1.170 -7.041 -3.141 1.00 93.06 82 GLN A N 1
ATOM 648 C CA . GLN A 1 82 ? 1.490 -7.197 -1.721 1.00 93.06 82 GLN A CA 1
ATOM 649 C C . GLN A 1 82 ? 0.954 -6.022 -0.897 1.00 93.06 82 GLN A C 1
ATOM 651 O O . GLN A 1 82 ? 0.312 -6.249 0.132 1.00 93.06 82 GLN A O 1
ATOM 656 N N . LEU A 1 83 ? 1.117 -4.783 -1.372 1.00 92.19 83 LEU A N 1
ATOM 657 C CA . LEU A 1 83 ? 0.521 -3.605 -0.739 1.00 92.19 83 LEU A CA 1
ATOM 658 C C . LEU A 1 83 ? -1.013 -3.696 -0.701 1.00 92.19 83 LEU A C 1
ATOM 660 O O . LEU A 1 83 ? -1.623 -3.493 0.353 1.00 92.19 83 LEU A O 1
ATOM 664 N N . ALA A 1 84 ? -1.641 -4.070 -1.817 1.00 91.75 84 ALA A N 1
ATOM 665 C CA . ALA A 1 84 ? -3.087 -4.235 -1.915 1.00 91.75 84 ALA A CA 1
ATOM 666 C C . ALA A 1 84 ? -3.616 -5.296 -0.933 1.00 91.75 84 ALA A C 1
ATOM 668 O O . ALA A 1 84 ? -4.650 -5.090 -0.300 1.00 91.75 84 ALA A O 1
ATOM 669 N N . SER A 1 85 ? -2.873 -6.385 -0.711 1.00 92.69 85 SER A N 1
ATOM 670 C CA . SER A 1 85 ? -3.267 -7.463 0.210 1.00 92.69 85 SER A CA 1
ATOM 671 C C . SER A 1 85 ? -3.426 -7.016 1.671 1.00 92.69 85 SER A C 1
ATOM 673 O O . SER A 1 85 ? -4.129 -7.658 2.451 1.00 92.69 85 SER A O 1
ATOM 675 N N . THR A 1 86 ? -2.821 -5.886 2.053 1.00 93.38 86 THR A N 1
ATOM 676 C CA . THR A 1 86 ? -2.927 -5.340 3.415 1.00 93.38 86 THR A CA 1
ATOM 677 C C . THR A 1 86 ? -4.321 -4.795 3.744 1.00 93.38 86 THR A C 1
ATOM 679 O O . THR A 1 86 ? -4.653 -4.655 4.922 1.00 93.38 86 THR A O 1
ATOM 682 N N . TYR A 1 87 ? -5.155 -4.574 2.720 1.00 92.25 87 TYR A N 1
ATOM 683 C CA . TYR A 1 87 ? -6.530 -4.074 2.805 1.00 92.25 87 TYR A CA 1
ATOM 684 C C . TYR A 1 87 ? -7.368 -4.747 3.887 1.00 92.25 87 TYR A C 1
ATOM 686 O O . TYR A 1 87 ? -8.043 -4.079 4.670 1.00 92.25 87 TYR A O 1
ATOM 694 N N . VAL A 1 88 ? -7.320 -6.082 3.918 1.00 92.56 88 VAL A N 1
ATOM 695 C CA . VAL A 1 88 ? -8.203 -6.900 4.753 1.00 92.56 88 VAL A CA 1
ATOM 696 C C . VAL A 1 88 ? -8.037 -6.555 6.230 1.00 92.56 88 VAL A C 1
ATOM 698 O O . VAL A 1 88 ? -9.019 -6.366 6.941 1.00 92.56 88 VAL A O 1
ATOM 701 N N . TYR A 1 89 ? -6.797 -6.344 6.677 1.00 93.56 89 TYR A N 1
ATOM 702 C CA . TYR A 1 89 ? -6.505 -6.001 8.065 1.00 93.56 89 TYR A CA 1
ATOM 703 C C . TYR A 1 89 ? -7.007 -4.605 8.426 1.00 93.56 89 TYR A C 1
ATOM 705 O O . TYR A 1 89 ? -7.471 -4.386 9.544 1.00 93.56 89 TYR A O 1
ATOM 713 N N . LEU A 1 90 ? -6.929 -3.663 7.484 1.00 92.00 90 LEU A N 1
ATOM 714 C CA . LEU A 1 90 ? -7.360 -2.291 7.707 1.00 92.00 90 LEU A CA 1
ATOM 715 C C . LEU A 1 90 ? -8.886 -2.176 7.776 1.00 92.00 90 LEU A C 1
ATOM 717 O O . LEU A 1 90 ? -9.409 -1.521 8.677 1.00 92.00 90 LEU A O 1
ATOM 721 N N . VAL A 1 91 ? -9.603 -2.831 6.861 1.00 92.50 91 VAL A N 1
ATOM 722 C CA . VAL A 1 91 ? -11.072 -2.842 6.885 1.00 92.50 91 VAL A CA 1
ATOM 723 C C . VAL A 1 91 ? -11.587 -3.535 8.128 1.00 92.50 91 VAL A C 1
ATOM 725 O O . VAL A 1 91 ? -12.398 -2.955 8.848 1.00 92.50 91 VAL A O 1
ATOM 728 N N . GLU A 1 92 ? -11.068 -4.726 8.434 1.00 92.94 92 GLU A N 1
ATOM 729 C CA . GLU A 1 92 ? -11.502 -5.441 9.627 1.00 92.94 92 GLU A CA 1
ATOM 730 C C . GLU A 1 92 ? -11.182 -4.658 10.908 1.00 92.94 92 GLU A C 1
ATOM 732 O O . GLU A 1 92 ? -11.979 -4.676 11.844 1.00 92.94 92 GLU A O 1
ATOM 737 N N . TYR A 1 93 ? -10.055 -3.935 10.963 1.00 93.50 93 TYR A N 1
ATOM 738 C CA . TYR A 1 93 ? -9.760 -3.038 12.082 1.00 93.50 93 TYR A CA 1
ATOM 739 C C . TYR A 1 93 ? -10.835 -1.959 12.236 1.00 93.50 93 TYR A C 1
ATOM 741 O O . TYR A 1 93 ? -11.286 -1.707 13.352 1.00 93.50 93 TYR A O 1
ATOM 749 N N . ILE A 1 94 ? -11.251 -1.313 11.148 1.00 89.75 94 ILE A N 1
ATOM 750 C CA . ILE A 1 94 ? -12.233 -0.229 11.237 1.00 89.75 94 ILE A CA 1
ATOM 751 C C . ILE A 1 94 ? -13.614 -0.757 11.614 1.00 89.75 94 ILE A C 1
ATOM 753 O O . ILE A 1 94 ? -14.300 -0.126 12.416 1.00 89.75 94 ILE A O 1
ATOM 757 N N . GLU A 1 95 ? -13.996 -1.920 11.090 1.00 89.56 95 GLU A N 1
ATOM 758 C CA . GLU A 1 95 ? -15.281 -2.554 11.388 1.00 89.56 95 GLU A CA 1
ATOM 759 C C . GLU A 1 95 ? -15.345 -3.099 12.822 1.00 89.56 95 GLU A C 1
ATOM 761 O O . GLU A 1 95 ? -16.354 -2.927 13.503 1.00 89.56 95 GLU A O 1
ATOM 766 N N . LYS A 1 96 ? -14.272 -3.742 13.303 1.00 92.44 96 LYS A N 1
ATOM 767 C CA . LYS A 1 96 ? -14.255 -4.452 14.597 1.00 92.44 96 LYS A CA 1
ATOM 768 C C . LYS A 1 96 ? -13.645 -3.638 15.740 1.00 92.44 96 LYS A C 1
ATOM 770 O O . LYS A 1 96 ? -13.831 -3.979 16.904 1.00 92.44 96 LYS A O 1
ATOM 775 N N . GLY A 1 97 ? -12.870 -2.601 15.434 1.00 90.44 97 GLY A N 1
ATOM 776 C CA . GLY A 1 97 ? -12.118 -1.812 16.414 1.00 90.44 97 GLY A CA 1
ATOM 777 C C . GLY A 1 97 ? -10.941 -2.545 17.075 1.00 90.44 97 GLY A C 1
ATOM 778 O O . GLY A 1 97 ? -10.374 -2.024 18.039 1.00 90.44 97 GLY A O 1
ATOM 779 N N . ASP A 1 98 ? -10.553 -3.733 16.596 1.00 93.69 98 ASP A N 1
ATOM 780 C CA . ASP A 1 98 ? -9.483 -4.535 17.203 1.00 93.69 98 ASP A CA 1
ATOM 781 C C . ASP A 1 98 ? -8.092 -3.988 16.844 1.00 93.69 98 ASP A C 1
ATOM 783 O O . ASP A 1 98 ? -7.611 -4.093 15.714 1.00 93.69 98 ASP A O 1
ATOM 787 N N . LYS A 1 99 ? -7.394 -3.447 17.845 1.00 92.50 99 LYS A N 1
ATOM 788 C CA . LYS A 1 99 ? -6.047 -2.880 17.688 1.00 92.50 99 LYS A CA 1
ATOM 789 C C . LYS A 1 99 ? -4.999 -3.894 17.214 1.00 92.50 99 LYS A C 1
ATOM 791 O O . LYS A 1 99 ? -3.991 -3.475 16.647 1.00 92.50 99 LYS A O 1
ATOM 796 N N . LYS A 1 100 ? -5.205 -5.203 17.402 1.00 94.81 100 LYS A N 1
ATOM 797 C CA . LYS A 1 100 ? -4.300 -6.233 16.858 1.00 94.81 100 LYS A CA 1
ATOM 798 C C . LYS A 1 100 ? -4.316 -6.246 15.330 1.00 94.81 100 LYS A C 1
ATOM 800 O O . LYS A 1 100 ? -3.267 -6.437 14.711 1.00 94.81 100 LYS A O 1
ATOM 805 N N . LEU A 1 101 ? -5.478 -5.993 14.727 1.00 93.81 101 LEU A N 1
ATOM 806 C CA . LEU A 1 101 ? -5.622 -5.868 13.277 1.00 93.81 101 LEU A CA 1
ATOM 807 C C . LEU A 1 101 ? -4.911 -4.618 12.761 1.00 93.81 101 LEU A C 1
ATOM 809 O O . LEU A 1 101 ? -4.172 -4.720 11.788 1.00 93.81 101 LEU A O 1
ATOM 813 N N . LEU A 1 102 ? -5.016 -3.486 13.468 1.00 92.38 102 LEU A N 1
ATOM 814 C CA . LEU A 1 102 ? -4.247 -2.281 13.130 1.00 92.38 102 LEU A CA 1
ATOM 815 C C . LEU A 1 102 ? -2.733 -2.522 13.225 1.00 92.38 102 LEU A C 1
ATOM 817 O O . LEU A 1 102 ? -1.984 -2.108 12.346 1.00 92.38 102 LEU A O 1
ATOM 821 N N . GLY A 1 103 ? -2.269 -3.221 14.264 1.00 91.94 103 GLY A N 1
ATOM 822 C CA . GLY A 1 103 ? -0.855 -3.582 14.394 1.00 91.94 103 GLY A CA 1
ATOM 823 C C . GLY A 1 103 ? -0.374 -4.497 13.262 1.00 91.94 103 GLY A C 1
ATOM 824 O O . GLY A 1 103 ? 0.707 -4.293 12.711 1.00 91.94 103 GLY A O 1
ATOM 825 N N . THR A 1 104 ? -1.198 -5.474 12.874 1.00 94.31 104 THR A N 1
ATOM 826 C CA . THR A 1 104 ? -0.901 -6.390 11.761 1.00 94.31 104 THR A CA 1
ATOM 827 C C . THR A 1 104 ? -0.889 -5.659 10.424 1.00 94.31 104 THR A C 1
ATOM 829 O O . THR A 1 104 ? 0.020 -5.877 9.621 1.00 94.31 104 THR A O 1
ATOM 832 N N . PHE A 1 105 ? -1.857 -4.763 10.218 1.00 94.12 105 PHE A N 1
ATOM 833 C CA . PHE A 1 105 ? -1.909 -3.859 9.083 1.00 94.12 105 PHE A CA 1
ATOM 834 C C . PHE A 1 105 ? -0.619 -3.045 8.991 1.00 94.12 105 PHE A C 1
ATOM 836 O O . PHE A 1 105 ? 0.092 -3.187 8.006 1.00 94.12 105 PHE A O 1
ATOM 843 N N . ASN A 1 106 ? -0.267 -2.283 10.032 1.00 92.56 106 ASN A N 1
ATOM 844 C CA . ASN A 1 106 ? 0.902 -1.400 10.023 1.00 92.56 106 ASN A CA 1
ATOM 845 C C . ASN A 1 106 ? 2.187 -2.159 9.686 1.00 92.56 106 ASN A C 1
ATOM 847 O O . ASN A 1 106 ? 2.937 -1.731 8.816 1.00 92.56 106 ASN A O 1
ATOM 851 N N . LYS A 1 107 ? 2.405 -3.325 10.310 1.00 94.12 107 LYS A N 1
ATOM 852 C CA . LYS A 1 107 ? 3.592 -4.147 10.051 1.00 94.12 107 LYS A CA 1
ATOM 853 C C . LYS A 1 107 ? 3.675 -4.595 8.590 1.00 94.12 107 LYS A C 1
ATOM 855 O O . LYS A 1 107 ? 4.727 -4.480 7.971 1.00 94.12 107 LYS A O 1
ATOM 860 N N . LYS A 1 108 ? 2.583 -5.136 8.042 1.00 93.38 108 LYS A N 1
ATOM 861 C CA . LYS A 1 108 ? 2.556 -5.641 6.659 1.00 93.38 108 LYS A CA 1
ATOM 862 C C . LYS A 1 108 ? 2.592 -4.508 5.636 1.00 93.38 108 LYS A C 1
ATOM 864 O O . LYS A 1 108 ? 3.250 -4.637 4.612 1.00 93.38 108 LYS A O 1
ATOM 869 N N . TYR A 1 109 ? 1.908 -3.408 5.932 1.00 91.56 109 TYR A N 1
ATOM 870 C CA . TYR A 1 109 ? 1.881 -2.200 5.120 1.00 91.56 109 TYR A CA 1
ATOM 871 C C . TYR A 1 109 ? 3.272 -1.582 5.009 1.00 91.56 109 TYR A C 1
ATOM 873 O O . TYR A 1 109 ? 3.740 -1.333 3.904 1.00 91.56 109 TYR A O 1
ATOM 881 N N . GLU A 1 110 ? 3.975 -1.414 6.129 1.00 91.62 110 GLU A N 1
ATOM 882 C CA . GLU A 1 110 ? 5.339 -0.887 6.138 1.00 91.62 110 GLU A CA 1
ATOM 883 C C . GLU A 1 110 ? 6.297 -1.778 5.336 1.00 91.62 110 GLU A C 1
ATOM 885 O O . GLU A 1 110 ? 7.036 -1.275 4.492 1.00 91.62 110 GLU A O 1
ATOM 890 N N . GLN A 1 111 ? 6.221 -3.101 5.517 1.00 91.81 111 GLN A N 1
ATOM 891 C CA . GLN A 1 111 ? 7.011 -4.056 4.733 1.00 91.81 111 GLN A CA 1
ATOM 892 C C . GLN A 1 111 ? 6.743 -3.933 3.226 1.00 91.81 111 GLN A C 1
ATOM 894 O O . GLN A 1 111 ? 7.691 -3.839 2.446 1.00 91.81 111 GLN A O 1
ATOM 899 N N . ALA A 1 112 ? 5.473 -3.876 2.819 1.00 90.50 112 ALA A N 1
ATOM 900 C CA . ALA A 1 112 ? 5.098 -3.744 1.414 1.00 90.50 112 ALA A CA 1
ATOM 901 C C . ALA A 1 112 ? 5.549 -2.402 0.813 1.00 90.50 112 ALA A C 1
ATOM 903 O O . ALA A 1 112 ? 6.024 -2.356 -0.320 1.00 90.50 112 ALA A O 1
ATOM 904 N N . ILE A 1 113 ? 5.457 -1.306 1.574 1.00 90.38 113 ILE A N 1
ATOM 905 C CA . ILE A 1 113 ? 5.933 0.015 1.142 1.00 90.38 113 ILE A CA 1
ATOM 906 C C . ILE A 1 113 ? 7.454 0.024 0.958 1.00 90.38 113 ILE A C 1
ATOM 908 O O . ILE A 1 113 ? 7.934 0.607 -0.013 1.00 90.38 113 ILE A O 1
ATOM 912 N N . VAL A 1 114 ? 8.214 -0.609 1.857 1.00 90.38 114 VAL A N 1
ATOM 913 C CA . VAL A 1 114 ? 9.677 -0.728 1.723 1.00 90.38 114 VAL A CA 1
ATOM 914 C C . VAL A 1 114 ? 10.034 -1.493 0.452 1.00 90.38 114 VAL A C 1
ATOM 916 O O . VAL A 1 114 ? 10.782 -0.973 -0.370 1.00 90.38 114 VAL A O 1
ATOM 919 N N . GLN A 1 115 ? 9.431 -2.664 0.239 1.00 89.44 115 GLN A N 1
ATOM 920 C CA . GLN A 1 115 ? 9.673 -3.483 -0.954 1.00 89.44 115 GLN A CA 1
ATOM 921 C C . GLN A 1 115 ? 9.316 -2.741 -2.247 1.00 89.44 115 GLN A C 1
ATOM 923 O O . GLN A 1 115 ? 10.072 -2.759 -3.217 1.00 89.44 115 GLN A O 1
ATOM 928 N N . LEU A 1 116 ? 8.190 -2.026 -2.249 1.00 88.38 116 LEU A N 1
ATOM 929 C CA . LEU A 1 116 ? 7.771 -1.230 -3.394 1.00 88.38 116 LEU A CA 1
ATOM 930 C C . LEU A 1 116 ? 8.754 -0.083 -3.680 1.00 88.38 116 LEU A C 1
ATOM 932 O O . LEU A 1 116 ? 9.125 0.130 -4.833 1.00 88.38 116 LEU A O 1
ATOM 936 N N . LYS A 1 117 ? 9.228 0.627 -2.649 1.00 87.75 117 LYS A N 1
ATOM 937 C CA . LYS A 1 117 ? 10.251 1.676 -2.799 1.00 87.75 117 LYS A CA 1
ATOM 938 C C . LYS A 1 117 ? 11.573 1.117 -3.321 1.00 87.75 117 LYS A C 1
ATOM 940 O O . LYS A 1 117 ? 12.172 1.715 -4.210 1.00 87.75 117 LYS A O 1
ATOM 945 N N . GLU A 1 118 ? 12.012 -0.031 -2.813 1.00 89.62 118 GLU A N 1
ATOM 946 C CA 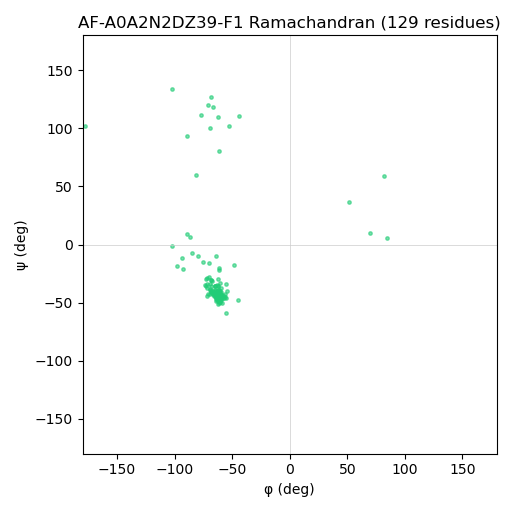. GLU A 1 118 ? 13.216 -0.714 -3.296 1.00 89.62 118 GLU A CA 1
ATOM 947 C C . GLU A 1 118 ? 13.102 -1.066 -4.784 1.00 89.62 118 GLU A C 1
ATOM 949 O O . GLU A 1 118 ? 14.034 -0.806 -5.548 1.00 89.62 118 GLU A O 1
ATOM 954 N N . GLN A 1 119 ? 11.946 -1.579 -5.219 1.00 85.81 119 GLN A N 1
ATOM 955 C CA . GLN A 1 119 ? 11.697 -1.896 -6.625 1.00 85.81 119 GLN A CA 1
ATOM 956 C C . GLN A 1 119 ? 11.707 -0.639 -7.512 1.00 85.81 119 GLN A C 1
ATOM 958 O O . GLN A 1 119 ? 12.272 -0.661 -8.607 1.00 85.81 119 GLN A O 1
ATOM 963 N N . VAL A 1 120 ? 11.142 0.473 -7.033 1.00 85.44 120 VAL A N 1
ATOM 964 C CA . VAL A 1 120 ? 11.170 1.767 -7.736 1.00 85.44 120 VAL A CA 1
ATOM 965 C C . VAL A 1 120 ? 12.600 2.287 -7.889 1.00 85.44 120 VAL A C 1
ATOM 967 O O . VAL A 1 120 ? 12.996 2.685 -8.985 1.00 85.44 120 VAL A O 1
ATOM 970 N N . GLU A 1 121 ? 13.406 2.245 -6.828 1.00 86.75 121 GLU A N 1
ATOM 971 C CA . GLU A 1 121 ? 14.812 2.667 -6.875 1.00 86.75 121 GLU A CA 1
ATOM 972 C C . GLU A 1 121 ? 15.660 1.780 -7.794 1.00 86.75 121 GLU A C 1
ATOM 974 O O . GLU A 1 121 ? 16.553 2.265 -8.497 1.00 86.75 121 GLU A O 1
ATOM 979 N N . LEU A 1 122 ? 15.372 0.479 -7.835 1.00 84.12 122 LEU A N 1
ATOM 980 C CA . LEU A 1 122 ? 16.032 -0.444 -8.751 1.00 84.12 122 LEU A CA 1
ATOM 981 C C . LEU A 1 122 ? 15.708 -0.097 -10.212 1.00 84.12 122 LEU A C 1
ATOM 983 O O . LEU A 1 122 ? 16.621 -0.008 -11.037 1.00 84.12 122 LEU A O 1
ATOM 987 N N . ASN A 1 123 ? 14.438 0.191 -10.510 1.00 77.75 123 ASN A N 1
ATOM 988 C CA . ASN A 1 123 ? 13.997 0.619 -11.838 1.00 77.75 123 ASN A CA 1
ATOM 989 C C . ASN A 1 123 ? 14.659 1.948 -12.257 1.00 77.75 123 ASN A C 1
ATOM 991 O O . ASN A 1 123 ? 15.168 2.038 -13.374 1.00 77.75 123 ASN A O 1
ATOM 995 N N . LYS A 1 124 ? 14.784 2.934 -11.348 1.00 80.38 124 LYS A N 1
ATOM 996 C CA . LYS A 1 124 ? 15.523 4.195 -11.605 1.00 80.38 124 LYS A CA 1
ATOM 997 C C . LYS A 1 124 ? 16.969 3.951 -12.037 1.00 80.38 124 LYS A C 1
ATOM 999 O O . LYS A 1 124 ? 17.476 4.632 -12.929 1.00 80.38 124 LYS A O 1
ATOM 1004 N N . LYS A 1 125 ? 17.666 3.015 -11.382 1.00 80.94 125 LYS A N 1
ATOM 1005 C CA . LYS A 1 125 ? 19.070 2.695 -11.694 1.00 80.94 125 LYS A CA 1
ATOM 1006 C C . LYS A 1 125 ? 19.208 2.029 -13.061 1.00 80.94 125 LYS A C 1
ATOM 1008 O O . LYS A 1 125 ? 20.131 2.362 -13.798 1.00 80.94 125 LYS A O 1
ATOM 1013 N N . ILE A 1 126 ? 18.289 1.127 -13.406 1.00 75.25 126 ILE A N 1
ATOM 1014 C CA . ILE A 1 126 ? 18.280 0.458 -14.713 1.00 75.25 126 ILE A CA 1
ATOM 1015 C C . ILE A 1 126 ? 18.055 1.478 -15.836 1.00 75.25 126 ILE A C 1
ATOM 1017 O O . ILE A 1 126 ? 18.825 1.487 -16.792 1.00 75.25 126 ILE A O 1
ATOM 1021 N N . GLU A 1 127 ? 17.083 2.388 -15.697 1.00 69.75 127 GLU A N 1
ATOM 1022 C CA . GLU A 1 127 ? 16.824 3.424 -16.710 1.00 69.75 127 GLU A CA 1
ATOM 1023 C C . GLU A 1 127 ? 18.007 4.385 -16.907 1.00 69.75 127 GLU A C 1
ATOM 1025 O O . GLU A 1 127 ? 18.270 4.815 -18.030 1.00 69.75 127 GLU A O 1
ATOM 1030 N N . LYS A 1 128 ? 18.743 4.715 -15.836 1.00 71.06 128 LYS A N 1
ATOM 1031 C CA . LYS A 1 128 ? 19.946 5.561 -15.922 1.00 71.06 128 LYS A CA 1
ATOM 1032 C C . LYS A 1 128 ? 21.114 4.886 -16.640 1.00 71.06 128 LYS A C 1
ATOM 1034 O O . LYS A 1 128 ? 21.891 5.587 -17.269 1.00 71.06 128 LYS A O 1
ATOM 1039 N N . ASN A 1 129 ? 21.233 3.562 -16.558 1.00 65.44 129 ASN A N 1
ATOM 1040 C CA . ASN A 1 129 ? 22.320 2.807 -17.191 1.00 65.44 129 ASN A CA 1
ATOM 1041 C C . ASN A 1 129 ? 22.045 2.460 -18.669 1.00 65.44 129 ASN A C 1
ATOM 1043 O O . ASN A 1 129 ? 22.919 1.910 -19.334 1.00 65.44 129 ASN A O 1
ATOM 1047 N N . GLN A 1 130 ? 20.833 2.726 -19.166 1.00 56.19 130 GLN A N 1
ATOM 1048 C CA . GLN A 1 130 ? 20.413 2.484 -20.555 1.00 56.19 130 GLN A CA 1
ATOM 1049 C C . GLN A 1 130 ? 20.379 3.762 -21.417 1.00 56.19 130 GLN A C 1
ATOM 1051 O O . GLN A 1 130 ? 20.037 3.684 -22.597 1.00 56.19 130 GLN A O 1
ATOM 1056 N N . LYS A 1 131 ? 20.701 4.923 -20.835 1.00 48.81 131 LYS A N 1
ATOM 1057 C CA . LYS A 1 131 ? 20.863 6.214 -21.518 1.00 48.81 131 LYS A CA 1
ATOM 1058 C C . LYS A 1 131 ? 22.340 6.563 -21.633 1.00 48.81 131 LYS A C 1
ATOM 1060 O O . LYS A 1 131 ? 22.684 7.204 -22.647 1.00 48.81 131 LYS A O 1
#

Secondary structure (DSSP, 8-state):
-----THHHHHHHHHHHHSS----TT-HHHHHHHHHHHHHHHHHHHHHT-HHHHHHHHHHHHHHHHHHHHTT-HHHHHHHHHHHHTHHHHHHHHHH--HHHHHHHHHHHHHHHHHHHHHHHHHHHHHHHT-

Sequence (131 aa):
MKKVPILVLFLLLLIALTGCNTEKYNNPEMIEKMINKTIEETQQAIVKKDIKMIRNLWGQISEYGIKADEIGEKRLAESIGQLASTYVYLVEYIEKGDKKLLGTFNKKYEQAIVQLKEQVELNKKIEKNQK